Protein AF-A0A434CK11-F1 (afdb_monomer_lite)

Foldseek 3Di:
DVLVVVQVVCQVPDPDHDPDGQRDDVSVVLVVCVVPPPPVVSCVVVCVVVVHDD

Sequence (54 aa):
PEVVANTVLAAATDPAPKKRYAAGKMARQVSFLRRFVPASAFDKSLRKQLGLPA

pLDDT: mean 88.94, std 4.63, range [66.62, 95.06]

Structure (mmCIF, N/CA/C/O backbone):
data_AF-A0A434CK11-F1
#
_entry.id   AF-A0A434CK11-F1
#
loop_
_atom_site.group_PDB
_atom_site.id
_atom_site.type_symbol
_atom_site.label_atom_id
_atom_site.label_alt_id
_atom_site.label_comp_id
_atom_site.label_asym_id
_atom_site.label_entity_id
_atom_site.label_seq_id
_atom_site.pdbx_PDB_ins_code
_atom_site.Cartn_x
_atom_site.Cartn_y
_atom_site.Cartn_z
_atom_site.occupancy
_atom_site.B_iso_or_equiv
_atom_site.auth_seq_id
_atom_site.auth_comp_id
_atom_site.auth_asym_id
_atom_site.auth_atom_id
_atom_site.pdbx_PDB_model_num
ATOM 1 N N . PRO A 1 1 ? 9.147 1.636 11.853 1.00 84.62 1 PRO A N 1
ATOM 2 C CA . PRO A 1 1 ? 8.230 0.775 12.648 1.00 84.62 1 PRO A CA 1
ATOM 3 C C . PRO A 1 1 ? 6.942 1.517 13.038 1.00 84.62 1 PRO A C 1
ATOM 5 O O . PRO A 1 1 ? 5.854 1.007 12.804 1.00 84.62 1 PRO A O 1
ATOM 8 N N . GLU A 1 2 ? 7.059 2.749 13.540 1.00 93.00 2 GLU A N 1
ATOM 9 C CA . GLU A 1 2 ? 5.931 3.605 13.958 1.00 93.00 2 GLU A CA 1
ATOM 10 C C . GLU A 1 2 ? 4.858 3.813 12.882 1.00 93.00 2 GLU A C 1
ATOM 12 O O . GLU A 1 2 ? 3.667 3.722 13.159 1.00 93.00 2 GLU A O 1
ATOM 17 N N . VAL A 1 3 ? 5.262 4.011 11.623 1.00 93.00 3 VAL A N 1
ATOM 18 C CA . VAL A 1 3 ? 4.324 4.174 10.497 1.00 93.00 3 VAL A CA 1
ATOM 19 C C . VAL A 1 3 ? 3.376 2.979 10.374 1.00 93.00 3 VAL A C 1
ATOM 21 O O . VAL A 1 3 ? 2.193 3.152 10.085 1.00 93.00 3 VAL A O 1
ATOM 24 N N . VAL A 1 4 ? 3.878 1.766 10.614 1.00 92.38 4 VAL A N 1
ATOM 25 C CA . VAL A 1 4 ? 3.066 0.546 10.573 1.00 92.38 4 VAL A CA 1
ATOM 26 C C . VAL A 1 4 ? 2.121 0.508 11.768 1.00 92.38 4 VAL A C 1
ATOM 28 O O . VAL A 1 4 ? 0.933 0.289 11.566 1.00 92.38 4 VAL A O 1
ATOM 31 N N . ALA A 1 5 ? 2.611 0.805 12.976 1.00 94.69 5 ALA A N 1
ATOM 32 C CA . ALA A 1 5 ? 1.784 0.856 14.182 1.00 94.69 5 ALA A CA 1
ATOM 33 C C . ALA A 1 5 ? 0.610 1.840 14.029 1.00 94.69 5 ALA A C 1
ATOM 35 O O . ALA A 1 5 ? -0.539 1.465 14.248 1.00 94.69 5 ALA A O 1
ATOM 36 N N . ASN A 1 6 ? 0.876 3.050 13.530 1.00 94.31 6 ASN A N 1
ATOM 37 C CA . ASN A 1 6 ? -0.157 4.051 13.255 1.00 94.31 6 ASN A CA 1
ATOM 38 C C . ASN A 1 6 ? -1.164 3.573 12.203 1.00 94.31 6 ASN A C 1
ATOM 40 O O . ASN A 1 6 ? -2.358 3.834 12.315 1.00 94.31 6 ASN A O 1
ATOM 44 N N . THR A 1 7 ? -0.694 2.854 11.180 1.00 93.50 7 THR A N 1
ATOM 45 C CA . THR A 1 7 ? -1.565 2.311 10.128 1.00 93.50 7 THR A CA 1
ATOM 46 C C . THR A 1 7 ? -2.465 1.197 10.667 1.00 93.50 7 THR A C 1
ATOM 48 O O . THR A 1 7 ? -3.636 1.139 10.305 1.00 93.50 7 THR A O 1
ATOM 51 N N . VAL A 1 8 ? -1.941 0.334 11.542 1.00 93.75 8 VAL A N 1
ATOM 52 C CA . VAL A 1 8 ? -2.714 -0.729 12.201 1.00 93.75 8 VAL A CA 1
ATOM 53 C C . VAL A 1 8 ? -3.746 -0.131 13.149 1.00 93.75 8 VAL A C 1
ATOM 55 O O . VAL A 1 8 ? -4.907 -0.524 13.093 1.00 93.75 8 VAL A O 1
ATOM 58 N N . LEU A 1 9 ? -3.354 0.860 13.956 1.00 95.06 9 LEU A N 1
ATOM 59 C CA . LEU A 1 9 ? -4.278 1.577 14.831 1.00 95.06 9 LEU A CA 1
ATOM 60 C C . LEU A 1 9 ? -5.413 2.215 14.023 1.00 95.06 9 LEU A C 1
ATOM 62 O O . LEU A 1 9 ? -6.576 2.011 14.348 1.00 95.06 9 LEU A O 1
ATOM 66 N N . ALA A 1 10 ? -5.0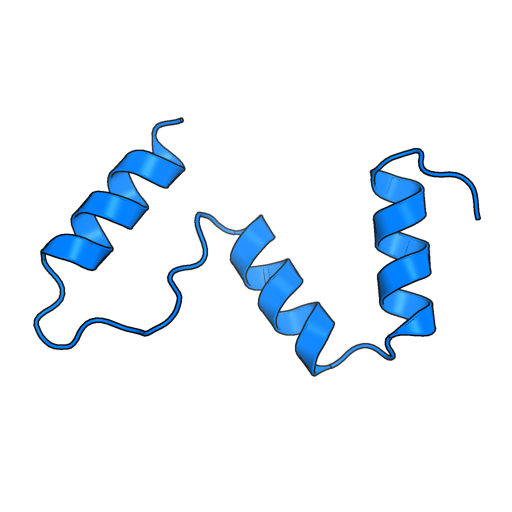84 2.923 12.938 1.00 93.31 10 ALA A N 1
ATOM 67 C CA . ALA A 1 10 ? -6.081 3.533 12.064 1.00 93.31 10 ALA A CA 1
ATOM 68 C C . ALA A 1 10 ? -7.013 2.498 11.416 1.00 93.31 10 ALA A C 1
ATOM 70 O O . ALA A 1 10 ? -8.198 2.761 11.271 1.00 93.31 10 ALA A O 1
ATOM 71 N N . ALA A 1 11 ? -6.501 1.326 11.032 1.00 93.69 11 ALA A N 1
ATOM 72 C CA . ALA A 1 11 ? -7.323 0.260 10.464 1.00 93.69 11 ALA A CA 1
ATOM 73 C C . ALA A 1 11 ? -8.271 -0.372 11.497 1.00 93.69 11 A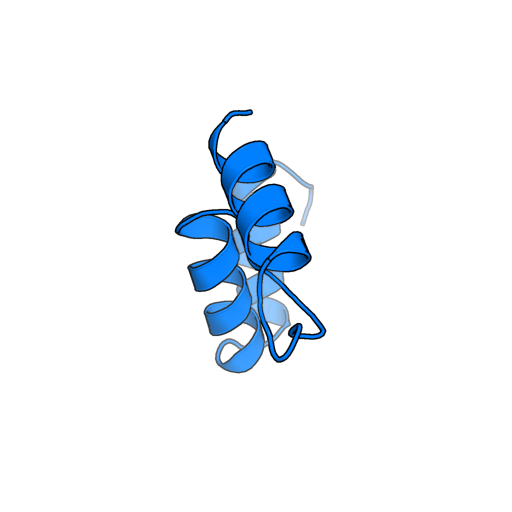LA A C 1
ATOM 75 O O . ALA A 1 11 ? -9.380 -0.759 11.142 1.00 93.69 11 ALA A O 1
ATOM 76 N N . ALA A 1 12 ? -7.843 -0.473 12.758 1.00 94.00 12 ALA A N 1
ATOM 77 C CA . ALA A 1 12 ? -8.642 -1.040 13.841 1.00 94.00 12 ALA A CA 1
ATOM 78 C C . ALA A 1 12 ? -9.756 -0.098 14.330 1.00 94.00 12 ALA A C 1
ATOM 80 O O . ALA A 1 12 ? -10.761 -0.572 14.852 1.00 94.00 12 ALA A O 1
ATOM 81 N N . THR A 1 13 ? -9.585 1.218 14.171 1.00 95.06 13 THR A N 1
ATOM 82 C CA . THR A 1 13 ? -10.540 2.238 14.639 1.00 95.06 13 THR A CA 1
ATOM 83 C C . THR A 1 13 ? -11.424 2.825 13.534 1.00 95.06 13 THR A C 1
ATOM 85 O O . THR A 1 13 ? -12.292 3.646 13.825 1.00 95.06 13 THR A O 1
ATOM 88 N N . ASP A 1 14 ? -11.237 2.421 12.274 1.00 94.69 14 ASP A N 1
ATOM 89 C CA . ASP A 1 14 ? -12.023 2.914 11.139 1.00 94.69 14 ASP A CA 1
ATOM 90 C C . ASP A 1 14 ? -13.464 2.358 11.196 1.00 94.69 14 ASP A C 1
ATOM 92 O O . ASP A 1 14 ? -13.638 1.137 11.176 1.00 94.69 14 ASP A O 1
ATOM 96 N N . PRO A 1 15 ? -14.515 3.203 11.232 1.00 91.75 15 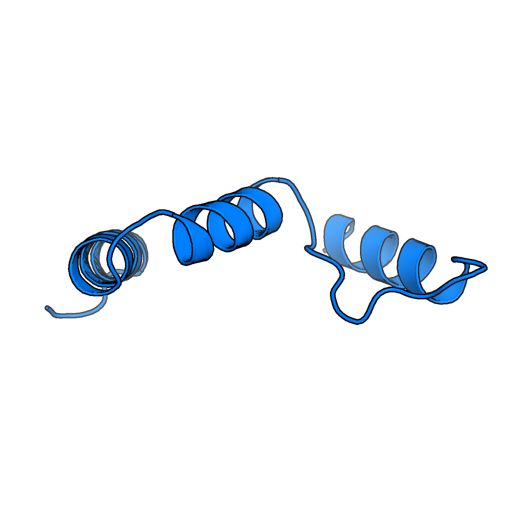PRO A N 1
ATOM 97 C CA . PRO A 1 15 ? -15.906 2.739 11.272 1.00 91.75 15 PRO A CA 1
ATOM 98 C C . PRO A 1 15 ? -16.324 1.948 10.022 1.00 91.75 15 PRO A C 1
ATOM 100 O O . PRO A 1 15 ? -17.296 1.196 10.067 1.00 91.75 15 PRO A O 1
ATOM 103 N N . ALA A 1 16 ? -15.600 2.098 8.907 1.00 93.12 16 ALA A N 1
ATOM 104 C CA . ALA A 1 16 ? -15.799 1.323 7.687 1.00 93.12 16 ALA A CA 1
ATOM 105 C C . ALA A 1 16 ? -14.443 0.814 7.161 1.00 93.12 16 ALA A C 1
ATOM 107 O O . ALA A 1 16 ? -13.850 1.428 6.263 1.00 93.12 16 ALA A O 1
ATOM 108 N N . PRO A 1 17 ? -13.931 -0.309 7.699 1.00 89.94 17 PRO A N 1
ATOM 109 C CA . PRO A 1 17 ? -12.570 -0.744 7.438 1.00 89.94 17 PRO A CA 1
ATOM 110 C C . PRO A 1 17 ? -12.344 -1.074 5.958 1.00 89.94 17 PRO A C 1
ATOM 112 O O . PRO A 1 17 ? -13.072 -1.841 5.321 1.00 89.94 17 PRO A O 1
ATOM 115 N N . LYS A 1 18 ? -11.284 -0.499 5.387 1.00 89.50 18 LYS A N 1
ATOM 116 C CA . LYS A 1 18 ? -10.874 -0.731 3.999 1.00 89.50 18 LYS A CA 1
ATOM 117 C C . LYS A 1 18 ? -10.180 -2.080 3.875 1.00 89.50 18 LYS A C 1
ATOM 119 O O . LYS A 1 18 ? -9.389 -2.482 4.718 1.00 89.50 18 LYS A O 1
ATOM 124 N N . LYS A 1 19 ? -10.342 -2.733 2.722 1.00 89.06 19 LYS A N 1
ATOM 125 C CA . LYS A 1 19 ? -9.631 -3.992 2.423 1.00 89.06 19 LYS A CA 1
ATOM 126 C C . LYS A 1 19 ? -8.102 -3.854 2.425 1.00 89.06 19 LYS A C 1
ATOM 128 O O . LYS A 1 19 ? -7.407 -4.859 2.515 1.00 89.06 19 LYS A O 1
ATOM 133 N N . ARG A 1 20 ? -7.561 -2.644 2.225 1.00 90.12 20 ARG A N 1
ATOM 134 C CA . ARG A 1 20 ? -6.114 -2.389 2.147 1.00 90.12 20 ARG A CA 1
ATOM 135 C C . ARG A 1 20 ? -5.767 -1.032 2.749 1.00 90.12 20 ARG A C 1
ATOM 137 O O . ARG A 1 20 ? -6.310 -0.017 2.313 1.00 90.12 20 ARG A O 1
ATOM 144 N N . TYR A 1 21 ? -4.795 -1.024 3.656 1.00 91.81 21 TYR A N 1
ATOM 145 C CA . TYR A 1 21 ? -4.204 0.178 4.240 1.00 91.81 21 TYR A CA 1
ATOM 146 C C . TYR A 1 21 ? -2.728 0.260 3.843 1.00 91.81 21 TYR A C 1
ATOM 148 O O . TYR A 1 21 ? -1.915 -0.569 4.241 1.00 91.81 21 TYR A O 1
ATOM 156 N N . ALA A 1 22 ? -2.383 1.237 3.003 1.00 91.38 22 ALA A N 1
ATOM 157 C CA . ALA A 1 22 ? -1.003 1.451 2.580 1.00 91.38 22 ALA A CA 1
ATOM 158 C C . ALA A 1 22 ? -0.231 2.187 3.683 1.00 91.38 22 ALA A C 1
ATOM 160 O O . ALA A 1 22 ? -0.525 3.347 3.972 1.00 91.38 22 ALA A O 1
ATOM 161 N N . ALA A 1 23 ? 0.759 1.519 4.277 1.00 91.31 23 ALA A N 1
ATOM 162 C CA . ALA A 1 23 ? 1.576 2.096 5.337 1.00 91.31 23 ALA A CA 1
ATOM 163 C C . ALA A 1 23 ? 2.590 3.103 4.765 1.00 91.31 23 ALA A C 1
ATOM 165 O O . ALA A 1 23 ? 3.588 2.737 4.142 1.00 91.31 23 ALA A O 1
ATOM 166 N N . GLY A 1 24 ? 2.329 4.392 4.983 1.00 89.75 24 GLY A N 1
ATOM 167 C CA . GLY A 1 24 ? 3.221 5.482 4.586 1.00 89.75 24 GLY A CA 1
ATOM 168 C C . GLY A 1 24 ? 3.147 5.892 3.107 1.00 89.75 24 GLY A C 1
ATOM 169 O O . GLY A 1 24 ? 2.418 5.330 2.286 1.00 89.75 24 GLY A O 1
ATOM 170 N N . LYS A 1 25 ? 3.921 6.931 2.761 1.00 86.94 25 LYS A N 1
ATOM 171 C CA . LYS A 1 25 ? 3.893 7.594 1.443 1.00 86.94 25 LYS A CA 1
ATOM 172 C C . LYS A 1 25 ? 4.314 6.666 0.303 1.00 86.94 25 LYS A C 1
ATOM 174 O O . LYS A 1 25 ? 3.641 6.628 -0.725 1.00 86.94 25 LYS A O 1
ATOM 179 N N . MET A 1 26 ? 5.393 5.908 0.499 1.00 87.38 26 MET A N 1
ATOM 180 C CA . MET A 1 26 ? 5.926 4.995 -0.516 1.00 87.38 26 MET A CA 1
ATOM 181 C C . MET A 1 26 ? 4.920 3.902 -0.872 1.00 87.38 26 MET A C 1
ATOM 183 O O . MET A 1 26 ? 4.599 3.736 -2.043 1.00 87.38 26 MET A O 1
ATOM 187 N N . ALA A 1 27 ? 4.330 3.223 0.118 1.00 88.38 27 ALA A N 1
ATOM 188 C CA . ALA A 1 27 ? 3.329 2.185 -0.136 1.00 88.38 27 ALA A CA 1
ATOM 189 C C . ALA A 1 27 ? 2.122 2.725 -0.921 1.00 88.38 27 ALA A C 1
ATOM 191 O O . ALA A 1 27 ? 1.580 2.050 -1.799 1.00 88.38 27 ALA A O 1
ATOM 192 N N . ARG A 1 28 ? 1.720 3.973 -0.648 1.00 88.06 28 ARG A N 1
ATOM 193 C CA . ARG A 1 28 ? 0.639 4.636 -1.382 1.00 88.06 28 ARG A CA 1
ATOM 194 C C . ARG A 1 28 ? 1.038 4.942 -2.826 1.00 88.06 28 ARG A C 1
ATOM 196 O O . ARG A 1 28 ? 0.261 4.649 -3.730 1.00 88.06 28 ARG A O 1
ATOM 203 N N . GLN A 1 29 ? 2.242 5.466 -3.053 1.00 90.00 29 GLN A N 1
ATOM 204 C CA . GLN A 1 29 ? 2.767 5.719 -4.399 1.00 90.00 29 GLN A CA 1
ATOM 205 C C . GLN A 1 29 ? 2.918 4.430 -5.211 1.00 90.00 29 GLN A C 1
ATOM 207 O O . GLN A 1 29 ? 2.471 4.383 -6.349 1.00 90.00 29 GLN A O 1
ATOM 212 N N . VAL A 1 30 ? 3.450 3.362 -4.616 1.00 88.44 30 VAL A N 1
ATOM 213 C CA . VAL A 1 30 ? 3.569 2.040 -5.252 1.00 88.44 30 VAL A CA 1
ATOM 214 C C . VAL A 1 30 ? 2.192 1.488 -5.635 1.00 88.44 30 VAL A C 1
ATOM 216 O O . VAL A 1 30 ? 2.017 0.995 -6.747 1.00 88.44 30 VAL A O 1
ATOM 219 N N . SER A 1 31 ? 1.189 1.624 -4.759 1.00 87.31 31 SER A N 1
ATOM 220 C CA . SER A 1 31 ? -0.198 1.234 -5.058 1.00 87.31 31 SER A CA 1
ATOM 221 C C . SER A 1 31 ? -0.773 1.994 -6.262 1.00 87.31 31 SER A C 1
ATOM 223 O O . SER A 1 31 ? -1.436 1.395 -7.110 1.00 87.31 31 SER A O 1
ATOM 225 N N . PHE A 1 32 ? -0.480 3.295 -6.372 1.00 88.88 32 P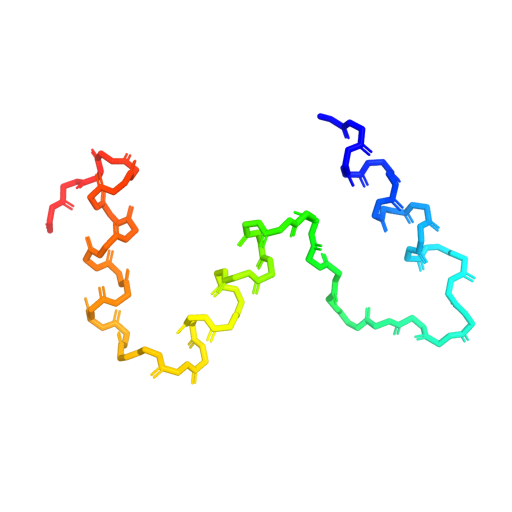HE A N 1
ATOM 226 C CA . PHE A 1 32 ? -0.870 4.105 -7.527 1.00 88.88 32 PHE A CA 1
ATOM 227 C C . PHE A 1 32 ? -0.122 3.699 -8.799 1.00 88.88 32 PHE A C 1
ATOM 229 O O . PHE A 1 32 ? -0.758 3.446 -9.819 1.00 88.88 32 PHE A O 1
ATOM 236 N N . LEU A 1 33 ? 1.205 3.573 -8.742 1.00 89.00 33 LEU A N 1
ATOM 237 C CA . LEU A 1 33 ? 2.026 3.194 -9.892 1.00 89.00 33 LEU A CA 1
ATOM 238 C C . LEU A 1 33 ? 1.603 1.836 -10.454 1.00 89.00 33 LEU A C 1
ATOM 240 O O . LEU A 1 33 ? 1.422 1.716 -11.658 1.00 89.00 33 LEU A O 1
ATOM 244 N N . ARG A 1 34 ? 1.317 0.847 -9.600 1.00 86.19 34 ARG A N 1
ATOM 245 C CA . ARG A 1 34 ? 0.830 -0.468 -10.046 1.00 86.19 34 ARG A CA 1
ATOM 246 C C . ARG A 1 34 ? -0.495 -0.402 -10.819 1.00 86.19 34 ARG A C 1
ATOM 248 O O . ARG A 1 34 ? -0.819 -1.333 -11.547 1.00 86.19 34 ARG A O 1
ATOM 255 N N . ARG A 1 35 ? -1.295 0.651 -10.626 1.00 88.81 35 ARG A N 1
ATOM 256 C CA . ARG A 1 35 ? -2.592 0.822 -11.295 1.00 88.81 35 ARG A CA 1
ATOM 257 C C . ARG A 1 35 ? -2.488 1.562 -12.631 1.00 88.81 35 ARG A C 1
ATOM 259 O O . ARG A 1 35 ? -3.385 1.405 -13.451 1.00 88.81 35 ARG A O 1
ATOM 266 N N . PHE A 1 36 ? -1.429 2.344 -12.839 1.00 88.75 36 PHE A N 1
ATOM 267 C CA . PHE A 1 36 ? -1.293 3.235 -14.000 1.00 88.75 36 PHE A CA 1
ATOM 268 C C . PHE A 1 36 ? -0.069 2.954 -14.877 1.00 88.75 36 PHE A C 1
ATOM 270 O O . PHE A 1 36 ? -0.037 3.378 -16.027 1.00 88.75 36 PHE A O 1
ATOM 277 N N . VAL A 1 37 ? 0.937 2.252 -14.359 1.00 86.50 37 VAL A N 1
ATOM 278 C CA . VAL A 1 37 ? 2.165 1.926 -15.087 1.00 86.50 37 VAL A CA 1
ATOM 279 C C . VAL A 1 37 ? 2.055 0.509 -15.658 1.00 86.50 37 VAL A C 1
ATOM 281 O O . VAL A 1 37 ? 1.646 -0.402 -14.932 1.00 86.50 37 VAL A O 1
ATOM 284 N N . PRO A 1 38 ? 2.447 0.284 -16.928 1.00 89.12 38 PRO A N 1
ATOM 285 C CA . PRO A 1 38 ? 2.537 -1.054 -17.500 1.00 89.12 38 PRO A CA 1
ATOM 286 C C . PRO A 1 38 ? 3.391 -1.986 -16.634 1.00 89.12 38 PRO A C 1
ATOM 288 O O . PRO A 1 38 ? 4.453 -1.591 -16.146 1.00 89.12 38 PRO A O 1
ATOM 291 N N . ALA A 1 39 ? 2.950 -3.236 -16.479 1.00 86.81 39 ALA A N 1
ATOM 292 C CA . ALA A 1 39 ? 3.575 -4.201 -15.572 1.00 86.81 39 ALA A CA 1
ATOM 293 C C . ALA A 1 39 ? 5.083 -4.380 -15.827 1.00 86.81 39 ALA A C 1
ATOM 295 O O . ALA A 1 39 ? 5.859 -4.439 -14.878 1.00 86.81 39 ALA A O 1
ATOM 296 N N . SER A 1 40 ? 5.507 -4.378 -17.094 1.00 84.25 40 SER A N 1
ATOM 297 C CA . SER A 1 40 ? 6.913 -4.513 -17.493 1.00 84.25 40 SER A CA 1
ATOM 298 C C . SER A 1 40 ? 7.787 -3.333 -17.052 1.00 84.25 40 SER A C 1
ATOM 300 O O . SER A 1 40 ? 8.904 -3.530 -16.577 1.00 84.25 40 SER A O 1
ATOM 302 N N . ALA A 1 41 ? 7.288 -2.100 -17.174 1.00 85.31 41 ALA A N 1
ATOM 303 C CA . ALA A 1 41 ? 8.013 -0.902 -16.754 1.00 85.31 41 ALA A CA 1
ATOM 304 C C . ALA A 1 41 ? 8.075 -0.791 -15.223 1.00 85.31 41 ALA A C 1
ATOM 306 O O . ALA A 1 41 ? 9.119 -0.452 -14.661 1.00 85.31 41 ALA A O 1
ATOM 307 N N . PHE A 1 42 ? 6.970 -1.122 -14.549 1.00 87.50 42 PHE A N 1
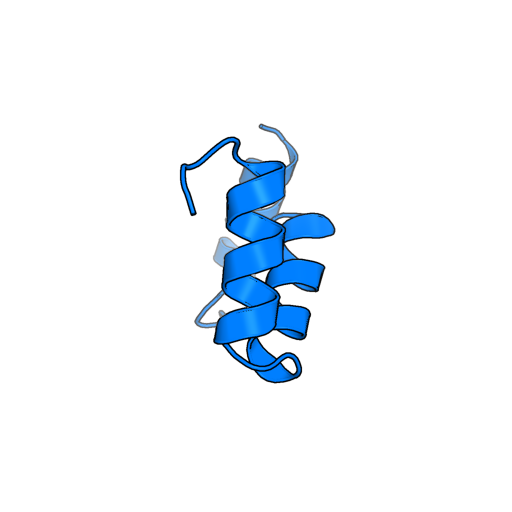ATOM 308 C CA . PHE A 1 42 ? 6.894 -1.146 -13.094 1.00 87.50 42 PHE A CA 1
ATOM 309 C C . PHE A 1 42 ? 7.854 -2.181 -12.492 1.00 87.50 42 PHE A C 1
ATOM 311 O O . PHE A 1 42 ? 8.676 -1.812 -11.649 1.00 87.50 42 PHE A O 1
ATOM 318 N N . ASP A 1 43 ? 7.819 -3.429 -12.975 1.00 87.00 43 ASP A N 1
ATOM 319 C CA . ASP A 1 43 ? 8.697 -4.506 -12.498 1.00 87.00 43 ASP A CA 1
ATOM 320 C C . ASP A 1 43 ? 10.171 -4.148 -12.695 1.00 87.00 43 ASP A C 1
ATOM 322 O O . ASP A 1 43 ? 10.955 -4.219 -11.751 1.00 87.00 43 ASP A O 1
ATOM 326 N N . LYS A 1 44 ? 10.539 -3.630 -13.876 1.00 87.75 44 LYS A N 1
ATOM 327 C CA . LYS A 1 44 ? 11.915 -3.202 -14.165 1.00 87.75 44 LYS A CA 1
ATOM 328 C C . LYS A 1 44 ? 12.416 -2.139 -13.181 1.00 87.75 44 LYS A C 1
ATOM 330 O O . LYS A 1 44 ? 13.561 -2.206 -12.733 1.00 87.75 44 LYS A O 1
ATOM 335 N N . SER A 1 45 ? 11.576 -1.160 -12.835 1.00 84.81 45 SER A N 1
ATOM 336 C CA . SER A 1 45 ? 11.947 -0.110 -11.877 1.00 84.81 45 SER A CA 1
ATOM 337 C C . SER A 1 45 ? 12.105 -0.631 -10.444 1.00 84.81 45 SER A C 1
ATOM 339 O O . SER A 1 45 ? 13.091 -0.292 -9.788 1.00 84.81 45 SER A O 1
ATOM 341 N N . LEU A 1 46 ? 11.192 -1.493 -9.981 1.00 87.25 46 LEU A N 1
ATOM 342 C CA . LEU A 1 46 ? 11.256 -2.089 -8.645 1.00 87.25 46 LEU A CA 1
ATOM 343 C C . LEU A 1 46 ? 12.448 -3.027 -8.512 1.00 87.25 46 LEU A C 1
ATOM 345 O O . LEU A 1 46 ? 13.198 -2.947 -7.547 1.00 87.25 46 LEU A O 1
ATOM 349 N N . ARG A 1 47 ? 12.660 -3.875 -9.513 1.00 87.88 47 ARG A N 1
ATOM 350 C CA . ARG A 1 47 ? 13.779 -4.807 -9.580 1.00 87.88 47 ARG A CA 1
ATOM 351 C C . ARG A 1 47 ? 15.119 -4.078 -9.480 1.00 87.88 47 ARG A C 1
ATOM 353 O O . ARG A 1 47 ? 15.963 -4.461 -8.675 1.00 87.88 47 ARG A O 1
ATOM 360 N N . LYS A 1 48 ? 15.263 -2.955 -10.195 1.00 87.75 48 LYS A N 1
ATOM 361 C CA . LYS A 1 48 ? 16.439 -2.079 -10.090 1.00 87.75 48 LYS A CA 1
ATOM 362 C C . LYS A 1 48 ? 16.606 -1.479 -8.689 1.00 87.75 48 LYS A C 1
ATOM 364 O O . LYS A 1 48 ? 17.721 -1.448 -8.186 1.00 87.75 48 LYS A O 1
ATOM 369 N N . GLN A 1 49 ? 15.528 -1.003 -8.064 1.00 86.25 49 GLN A N 1
ATOM 370 C CA . GLN A 1 49 ? 15.579 -0.441 -6.705 1.00 86.25 49 GLN A CA 1
ATOM 371 C C . GLN A 1 49 ? 15.924 -1.487 -5.639 1.00 86.25 49 GLN A C 1
ATOM 373 O O . GLN A 1 49 ? 16.568 -1.158 -4.649 1.00 86.25 49 GLN A O 1
ATOM 378 N N . LEU A 1 50 ? 15.499 -2.733 -5.844 1.00 87.88 50 LEU A N 1
ATOM 379 C CA . LEU A 1 50 ? 15.692 -3.840 -4.908 1.00 87.88 50 LEU A CA 1
ATOM 380 C C . LEU A 1 50 ? 16.971 -4.649 -5.180 1.00 87.88 50 LEU A C 1
ATOM 382 O O . LEU A 1 50 ? 17.226 -5.621 -4.477 1.00 87.88 50 LEU A O 1
ATOM 386 N N . GLY A 1 51 ? 17.769 -4.273 -6.187 1.00 87.62 51 GLY A N 1
ATOM 387 C CA . GLY A 1 51 ? 19.002 -4.985 -6.547 1.00 87.62 51 GLY A CA 1
ATOM 388 C C . GLY A 1 51 ? 18.767 -6.403 -7.076 1.00 87.62 51 GLY A C 1
ATOM 389 O O . GLY A 1 51 ? 19.650 -7.251 -6.995 1.00 87.62 51 GLY A O 1
ATOM 390 N N . 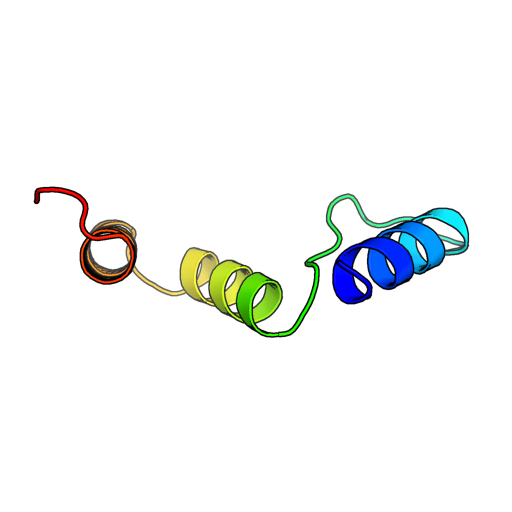LEU A 1 52 ? 17.571 -6.675 -7.593 1.00 84.75 52 LEU A N 1
ATOM 391 C CA . LEU A 1 52 ? 17.192 -7.981 -8.116 1.00 84.75 52 LEU A CA 1
ATOM 392 C C . LEU A 1 52 ? 17.676 -8.117 -9.580 1.00 84.75 52 LEU A C 1
ATOM 394 O O . LEU A 1 52 ? 17.660 -7.130 -10.322 1.00 84.75 52 LEU A O 1
ATOM 398 N N . PRO A 1 53 ? 18.125 -9.305 -10.026 1.00 76.88 53 PRO A N 1
ATOM 399 C CA . PRO A 1 53 ? 18.584 -9.521 -11.404 1.00 76.88 53 PRO A CA 1
ATOM 400 C C . PRO A 1 53 ? 17.416 -9.429 -12.389 1.00 76.88 53 PRO A C 1
ATOM 402 O O . PRO A 1 53 ? 16.329 -9.861 -12.021 1.00 76.88 53 PRO A O 1
ATOM 405 N N . ALA A 1 54 ? 17.654 -8.856 -13.586 1.00 66.62 54 ALA A N 1
ATOM 406 C CA . ALA A 1 54 ? 16.706 -8.549 -14.684 1.00 66.62 54 ALA A CA 1
ATOM 407 C C . ALA A 1 54 ? 15.914 -9.744 -15.228 1.00 66.62 54 ALA A C 1
ATOM 409 O O . ALA A 1 54 ? 16.434 -10.873 -15.199 1.00 66.62 54 ALA A O 1
#

Secondary structure (DSSP, 8-state):
-HHHHHHHHHHHH-SS--S----HHHHHHHHHHHHHS-HHHHHHHHHHHTT---

Radius of gyration: 14.22 Å; chains: 1; bounding box: 35×17×32 Å